Protein AF-A0A5M9ZIQ5-F1 (afdb_monomer_lite)

Secondary structure (DSSP, 8-state):
---HHHHHHHHHHHHHHHTTT-B---TTSSSEEEETGGGEEEEHHHHHHHHTTS-TTHHHHHHHHHTT--HHHHHHHHHHHHHHHHHHHHHHHHHH--TTS-EE---B-TTT--BS-TT---

Radius of gyration: 14.67 Å; chains: 1; bounding box: 32×34×36 Å

Organism: NCBI:txid1630166

Sequence (122 aa):
MISEDEVFDVCLTAQDMLAPLARYVDASWWGIHHISGDYGWVSSGEWDAVFRRLPFWAADAYILTGNDLTAGEVARVYNEGGFAALEREAVRSAAECDADGVYYTTVWCEECGAAESCSCFC

Foldseek 3Di:
DAALVNLVVLLVQLCVQCLVQADQDDPPDAQWKAAAAPSHIHHPVSSCVSCVVGPVLNSLSNQCVQLPDRSRNLVVQCVVPNSVSSNVVSVVSQVPDDDRGIHTHWDQPPVPRDTDDPPPPD

pLDDT: mean 83.41, std 16.91, range [42.0, 98.19]

Structure (mmCIF, N/CA/C/O backbone):
data_AF-A0A5M9ZIQ5-F1
#
_entry.id   AF-A0A5M9ZIQ5-F1
#
loop_
_atom_site.group_PDB
_atom_site.id
_atom_site.type_symbol
_atom_site.label_atom_id
_atom_site.label_alt_id
_atom_site.label_comp_id
_atom_site.label_asym_id
_atom_site.label_entity_id
_atom_site.label_seq_id
_atom_site.pdbx_PDB_ins_code
_atom_site.Cartn_x
_atom_site.Cartn_y
_atom_site.Cartn_z
_atom_site.occupancy
_atom_site.B_iso_or_equiv
_atom_site.auth_seq_id
_atom_site.auth_comp_id
_atom_site.auth_asym_id
_atom_site.auth_atom_id
_atom_site.pdbx_PDB_model_num
ATOM 1 N N . MET A 1 1 ? -16.224 2.231 9.981 1.00 86.50 1 MET A N 1
ATOM 2 C CA . MET A 1 1 ? -15.006 2.023 10.779 1.00 86.50 1 MET A CA 1
ATOM 3 C C . MET A 1 1 ? -14.408 0.742 10.245 1.00 86.50 1 MET A C 1
ATOM 5 O O . MET A 1 1 ? -15.154 -0.228 10.201 1.00 86.50 1 MET A O 1
ATOM 9 N N . ILE A 1 2 ? -13.182 0.783 9.733 1.00 94.94 2 ILE A N 1
ATOM 10 C CA . ILE A 1 2 ? -12.511 -0.409 9.190 1.00 94.94 2 ILE A CA 1
ATOM 11 C C . ILE A 1 2 ? -11.877 -1.189 10.343 1.00 94.94 2 ILE A C 1
ATOM 13 O O . ILE A 1 2 ? -11.478 -0.575 11.340 1.00 94.94 2 ILE A O 1
ATOM 17 N N . SER A 1 3 ? -11.831 -2.515 10.254 1.00 97.69 3 SER A N 1
ATOM 18 C CA . SER A 1 3 ? -11.182 -3.358 11.265 1.00 97.69 3 SER A CA 1
ATOM 19 C C . SER A 1 3 ? -9.721 -3.643 10.915 1.00 97.69 3 SER A C 1
ATOM 21 O O . SER A 1 3 ? -9.289 -3.450 9.782 1.00 97.69 3 SER A O 1
ATOM 23 N N . GLU A 1 4 ? -8.968 -4.128 11.902 1.00 97.50 4 GLU A N 1
ATOM 24 C CA . GLU A 1 4 ? -7.633 -4.695 11.689 1.00 97.50 4 GLU A CA 1
ATOM 25 C C . GLU A 1 4 ? -7.667 -5.837 10.662 1.00 97.50 4 GLU A C 1
ATOM 27 O O . GLU A 1 4 ? -6.893 -5.812 9.710 1.00 97.50 4 GLU A O 1
ATOM 32 N N . ASP A 1 5 ? -8.617 -6.770 10.798 1.00 98.06 5 ASP A N 1
ATOM 33 C CA . ASP A 1 5 ? -8.794 -7.880 9.852 1.00 98.06 5 ASP A CA 1
ATOM 34 C C . ASP A 1 5 ? -9.061 -7.381 8.421 1.00 98.06 5 ASP A C 1
ATOM 36 O O . ASP A 1 5 ? -8.490 -7.900 7.469 1.00 98.06 5 ASP A O 1
ATOM 40 N N . GLU A 1 6 ? -9.877 -6.330 8.255 1.00 97.88 6 GLU A N 1
ATOM 41 C CA . GLU A 1 6 ? -10.170 -5.748 6.938 1.00 97.88 6 GLU A CA 1
ATOM 42 C C . GLU A 1 6 ? -8.915 -5.140 6.299 1.00 97.88 6 GLU A C 1
ATOM 44 O O . GLU A 1 6 ? -8.679 -5.319 5.104 1.00 97.88 6 GLU A O 1
ATOM 49 N N . VAL A 1 7 ? -8.086 -4.448 7.088 1.00 97.88 7 VAL A N 1
ATOM 50 C CA . VAL A 1 7 ? -6.800 -3.919 6.613 1.00 97.88 7 VAL A CA 1
ATOM 51 C C . VAL A 1 7 ? -5.866 -5.060 6.221 1.00 97.88 7 VAL A C 1
ATOM 53 O O . VAL A 1 7 ? -5.281 -5.017 5.138 1.00 97.88 7 VAL A O 1
ATOM 56 N N . PHE A 1 8 ? -5.744 -6.079 7.071 1.00 97.50 8 PHE A N 1
ATOM 57 C CA . PHE A 1 8 ? -4.877 -7.228 6.830 1.00 97.50 8 PHE A CA 1
ATOM 58 C C . PHE A 1 8 ? -5.268 -7.982 5.551 1.00 97.50 8 PHE A C 1
ATOM 60 O O . PHE A 1 8 ? -4.424 -8.181 4.677 1.00 97.50 8 PHE A O 1
ATOM 67 N N . ASP A 1 9 ? -6.550 -8.317 5.390 1.00 98.06 9 ASP A N 1
ATOM 68 C CA . ASP A 1 9 ? -7.066 -9.034 4.220 1.00 98.06 9 ASP A CA 1
ATOM 69 C C . ASP A 1 9 ? -6.863 -8.238 2.920 1.00 98.06 9 ASP A C 1
ATOM 71 O O . ASP A 1 9 ? -6.498 -8.800 1.881 1.00 98.06 9 ASP A O 1
ATOM 75 N N . VAL A 1 10 ? -7.064 -6.916 2.963 1.00 97.69 10 VAL A N 1
ATOM 76 C CA . VAL A 1 10 ? -6.839 -6.038 1.804 1.00 97.69 10 VAL A CA 1
ATOM 77 C C . VAL A 1 10 ? -5.357 -5.958 1.446 1.00 97.69 10 VAL A C 1
ATOM 79 O O . VAL A 1 10 ? -5.025 -6.035 0.261 1.00 97.69 10 VAL A O 1
ATOM 82 N N . CYS A 1 11 ? -4.465 -5.848 2.432 1.00 96.06 11 CYS A N 1
ATOM 83 C CA . CYS A 1 11 ? -3.024 -5.786 2.182 1.00 96.06 11 CYS A CA 1
ATOM 84 C C . CYS A 1 11 ? -2.482 -7.121 1.653 1.00 96.06 11 CYS A C 1
ATOM 86 O O . CYS A 1 11 ? -1.686 -7.119 0.715 1.00 96.06 11 CYS A O 1
ATOM 88 N N . LEU A 1 12 ? -2.973 -8.258 2.164 1.00 95.69 12 LEU A N 1
ATOM 89 C CA . LEU A 1 12 ? -2.668 -9.575 1.597 1.00 95.69 12 LEU A CA 1
ATOM 90 C C . LEU A 1 12 ? -3.173 -9.709 0.158 1.00 95.69 12 LEU A C 1
ATOM 92 O O . LEU A 1 12 ? -2.435 -10.155 -0.715 1.00 95.69 12 LEU A O 1
ATOM 96 N N . THR A 1 13 ? -4.403 -9.267 -0.115 1.00 97.06 13 THR A N 1
ATOM 97 C CA . THR A 1 13 ? -4.957 -9.294 -1.477 1.00 97.06 13 THR A CA 1
ATOM 98 C C . THR A 1 13 ? -4.121 -8.432 -2.428 1.00 97.06 13 THR A C 1
ATOM 100 O O . THR A 1 13 ? -3.835 -8.849 -3.550 1.00 97.06 13 THR A O 1
ATOM 103 N N . ALA A 1 14 ? -3.694 -7.242 -1.991 1.00 95.94 14 ALA A N 1
ATOM 104 C CA . ALA A 1 14 ? -2.802 -6.384 -2.766 1.00 95.94 14 ALA A CA 1
ATOM 105 C C . ALA A 1 14 ? -1.456 -7.073 -3.037 1.00 95.94 14 ALA A C 1
ATOM 107 O O . ALA A 1 14 ? -1.017 -7.101 -4.187 1.00 95.94 14 ALA A O 1
ATOM 108 N N . GLN A 1 15 ? -0.849 -7.692 -2.018 1.00 94.12 15 GLN A N 1
ATOM 109 C CA . GLN A 1 15 ? 0.391 -8.457 -2.163 1.00 94.12 15 GLN A CA 1
ATOM 110 C C . GLN A 1 15 ? 0.247 -9.585 -3.194 1.00 94.12 15 GLN A C 1
ATOM 112 O O . GLN A 1 15 ? 1.073 -9.686 -4.099 1.00 94.12 15 GLN A O 1
ATOM 117 N N . ASP A 1 16 ? -0.812 -10.392 -3.109 1.00 94.88 16 ASP A N 1
ATOM 118 C CA . ASP A 1 16 ? -1.070 -11.507 -4.031 1.00 94.88 16 ASP A CA 1
ATOM 119 C C . ASP A 1 16 ? -1.275 -11.037 -5.480 1.00 94.88 16 ASP A C 1
ATOM 121 O O . ASP A 1 16 ? -0.936 -11.744 -6.433 1.00 94.88 16 ASP A O 1
ATOM 125 N N . MET A 1 17 ? -1.815 -9.830 -5.664 1.00 95.31 17 MET A N 1
ATOM 126 C CA . MET A 1 17 ? -1.989 -9.216 -6.981 1.00 95.31 17 MET A CA 1
ATOM 127 C C . MET A 1 17 ? -0.695 -8.597 -7.529 1.00 95.31 17 MET A C 1
ATOM 129 O O . MET A 1 17 ? -0.486 -8.621 -8.744 1.00 95.31 17 MET A O 1
ATOM 133 N N . LEU A 1 18 ? 0.154 -8.037 -6.662 1.00 93.12 18 LEU A N 1
ATOM 134 C CA . LEU A 1 18 ? 1.406 -7.369 -7.034 1.00 93.12 18 LEU A CA 1
ATOM 135 C C . LEU A 1 18 ? 2.552 -8.360 -7.257 1.00 93.12 18 LEU A C 1
ATOM 137 O O . LEU A 1 18 ? 3.301 -8.210 -8.221 1.00 93.12 18 LEU A O 1
ATOM 141 N N . ALA A 1 19 ? 2.670 -9.397 -6.424 1.00 90.94 19 ALA A N 1
ATOM 142 C CA . ALA A 1 19 ? 3.790 -10.339 -6.450 1.00 90.94 19 ALA A CA 1
ATOM 143 C C . ALA A 1 19 ? 4.040 -10.997 -7.828 1.00 90.94 19 ALA A C 1
ATOM 145 O O . ALA A 1 19 ? 5.199 -11.087 -8.229 1.00 90.94 19 ALA A O 1
ATOM 146 N N . PRO A 1 20 ? 3.023 -11.401 -8.619 1.00 91.12 20 PRO A N 1
ATOM 147 C CA . PRO A 1 20 ? 3.244 -11.952 -9.961 1.00 91.12 20 PRO A CA 1
ATOM 148 C C . PRO A 1 20 ? 3.716 -10.921 -10.997 1.00 91.12 20 PRO A C 1
ATOM 150 O O . PRO A 1 20 ? 4.226 -11.299 -12.053 1.00 91.12 20 PRO A O 1
ATOM 153 N N . LEU A 1 21 ? 3.484 -9.631 -10.740 1.00 89.50 21 LEU A N 1
ATOM 154 C CA . LEU A 1 21 ? 3.901 -8.518 -11.601 1.00 89.50 21 LEU A CA 1
ATOM 155 C C . LEU A 1 21 ? 5.304 -8.028 -11.250 1.00 89.50 21 LEU A C 1
ATOM 157 O O . LEU A 1 21 ? 5.943 -7.365 -12.068 1.00 89.50 21 LEU A O 1
ATOM 161 N N . ALA A 1 22 ? 5.750 -8.349 -10.039 1.00 88.31 22 ALA A N 1
ATOM 162 C CA . ALA A 1 22 ? 6.987 -7.882 -9.471 1.00 88.31 22 ALA A CA 1
ATOM 163 C C . ALA A 1 22 ? 8.192 -8.462 -10.202 1.00 88.31 22 ALA A C 1
ATOM 165 O O . ALA A 1 22 ? 8.228 -9.627 -10.616 1.00 88.31 22 ALA A O 1
ATOM 166 N N . ARG A 1 23 ? 9.190 -7.610 -10.403 1.00 83.62 23 ARG A N 1
ATOM 167 C CA . ARG A 1 23 ? 10.406 -7.959 -11.124 1.00 83.62 23 ARG A CA 1
ATOM 168 C C . ARG A 1 23 ? 11.606 -7.460 -10.331 1.00 83.62 23 ARG A C 1
ATOM 170 O O . ARG A 1 23 ? 11.604 -6.335 -9.836 1.00 83.62 23 ARG A O 1
ATOM 177 N N . TYR A 1 24 ? 12.668 -8.261 -10.287 1.00 66.94 24 TYR A N 1
ATOM 178 C CA . TYR A 1 24 ? 14.000 -7.798 -9.892 1.00 66.94 24 TYR A CA 1
ATOM 179 C C . TYR A 1 24 ? 14.582 -6.956 -11.028 1.00 66.94 24 TYR A C 1
ATOM 181 O O . TYR A 1 24 ? 15.420 -7.416 -11.806 1.00 66.94 24 TYR A O 1
ATOM 189 N N . VAL A 1 25 ? 14.047 -5.752 -11.201 1.00 58.56 25 VAL A N 1
ATOM 190 C CA . VAL A 1 25 ? 14.592 -4.764 -12.130 1.00 58.56 25 VAL A CA 1
ATOM 191 C C . VAL A 1 25 ? 15.530 -3.837 -11.376 1.00 58.56 25 VAL A C 1
ATOM 193 O O . VAL A 1 25 ? 15.421 -3.660 -10.166 1.00 58.56 25 VAL A O 1
ATOM 196 N N . ASP A 1 26 ? 16.472 -3.270 -12.116 1.00 55.72 26 ASP A N 1
ATOM 197 C CA . ASP A 1 26 ? 17.375 -2.240 -11.628 1.00 55.72 26 ASP A CA 1
ATOM 198 C C . ASP A 1 26 ? 16.568 -1.027 -11.125 1.00 55.72 26 ASP A C 1
ATOM 200 O O . ASP A 1 26 ? 15.713 -0.502 -11.842 1.00 55.72 26 ASP A O 1
ATOM 204 N N . ALA A 1 27 ? 16.861 -0.573 -9.901 1.00 53.78 27 ALA A N 1
ATOM 205 C CA . ALA A 1 27 ? 16.281 0.619 -9.275 1.00 53.78 27 ALA A CA 1
ATOM 206 C C . ALA A 1 27 ? 16.533 1.910 -10.084 1.00 53.78 27 ALA A C 1
ATOM 208 O O . ALA A 1 27 ? 15.966 2.958 -9.783 1.00 53.78 27 ALA A O 1
ATOM 209 N N . SER A 1 28 ? 17.361 1.837 -11.134 1.00 51.88 28 SER A N 1
ATOM 210 C CA . SER A 1 28 ? 17.505 2.871 -12.158 1.00 51.88 28 SER A CA 1
ATOM 211 C C . SER A 1 28 ? 16.265 3.064 -13.044 1.00 51.88 28 SER A C 1
ATOM 213 O O . SER A 1 28 ? 16.284 3.938 -13.910 1.00 51.88 28 SER A O 1
ATOM 215 N N . TRP A 1 29 ? 15.196 2.276 -12.869 1.00 55.84 29 TRP A N 1
ATOM 216 C CA . TRP A 1 29 ? 13.908 2.477 -13.536 1.00 55.84 29 TRP A CA 1
ATOM 217 C C . TRP A 1 29 ? 13.055 3.531 -12.805 1.00 55.84 29 TRP A C 1
ATOM 219 O O . TRP A 1 29 ? 12.911 3.539 -11.588 1.00 55.84 29 TRP A O 1
ATOM 229 N N . TRP A 1 30 ? 12.517 4.469 -13.580 1.00 64.62 30 TRP A N 1
ATOM 230 C CA . TRP A 1 30 ? 11.912 5.723 -13.126 1.00 64.62 30 TRP A CA 1
ATOM 231 C C . TRP A 1 30 ? 10.395 5.510 -12.986 1.00 64.62 30 TRP A C 1
ATOM 233 O O . TRP A 1 30 ? 9.793 4.930 -13.892 1.00 64.62 30 TRP A O 1
ATOM 243 N N . GLY A 1 31 ? 9.758 5.974 -11.902 1.00 69.44 31 GLY A N 1
ATOM 244 C CA . GLY A 1 31 ? 8.306 5.806 -11.713 1.00 69.44 31 GLY A CA 1
ATOM 245 C C . GLY A 1 31 ? 7.897 4.358 -11.413 1.00 69.44 31 GLY A C 1
ATOM 246 O O . GLY A 1 31 ? 6.991 3.804 -12.045 1.00 69.44 31 GLY A O 1
ATOM 247 N N . ILE A 1 32 ? 8.617 3.727 -10.484 1.00 77.88 32 ILE A N 1
ATOM 248 C CA . ILE A 1 32 ? 8.350 2.367 -10.005 1.00 77.88 32 ILE A CA 1
ATOM 249 C C . ILE A 1 32 ? 8.089 2.379 -8.498 1.00 77.88 32 ILE A C 1
ATOM 251 O O . ILE A 1 32 ? 8.552 3.267 -7.781 1.00 77.88 32 ILE A O 1
ATOM 255 N N . HIS A 1 33 ? 7.360 1.375 -8.026 1.00 82.88 33 HIS A N 1
ATOM 256 C CA . HIS A 1 33 ? 7.105 1.124 -6.614 1.00 82.88 33 HIS A CA 1
ATOM 257 C C . HIS A 1 33 ? 7.906 -0.101 -6.185 1.00 82.88 33 HIS A C 1
ATOM 259 O O . HIS A 1 33 ? 7.810 -1.151 -6.829 1.00 82.88 33 HIS A O 1
ATOM 265 N N . HIS A 1 34 ? 8.690 0.037 -5.117 1.00 86.31 34 HIS A N 1
ATOM 266 C CA . HIS A 1 34 ? 9.237 -1.112 -4.414 1.00 86.31 34 HIS A CA 1
ATOM 267 C C . HIS A 1 34 ? 8.103 -1.751 -3.623 1.00 86.31 34 HIS A C 1
ATOM 269 O O . HIS A 1 34 ? 7.360 -1.052 -2.930 1.00 86.31 34 HIS A O 1
ATOM 275 N N . ILE A 1 35 ? 7.940 -3.061 -3.752 1.00 85.56 35 ILE A N 1
ATOM 276 C CA . ILE A 1 35 ? 6.999 -3.813 -2.931 1.00 85.56 35 ILE A CA 1
ATOM 277 C C . ILE A 1 35 ? 7.812 -4.552 -1.863 1.00 85.56 35 ILE A C 1
ATOM 279 O O . ILE A 1 35 ? 8.741 -5.279 -2.200 1.00 85.56 35 ILE A O 1
ATOM 283 N N . SER A 1 36 ? 7.487 -4.274 -0.593 1.00 74.06 36 SER A N 1
ATOM 284 C CA . SER A 1 36 ? 8.224 -4.639 0.633 1.00 74.06 36 SER A CA 1
ATOM 285 C C . SER A 1 36 ? 8.956 -5.979 0.561 1.00 74.06 36 SER A C 1
ATOM 287 O O . SER A 1 36 ? 8.385 -6.969 0.107 1.00 74.06 36 SER A O 1
ATOM 289 N N . GLY A 1 37 ? 10.184 -6.029 1.084 1.00 69.06 37 GLY A N 1
ATOM 290 C CA . GLY A 1 37 ? 11.019 -7.227 1.159 1.00 69.06 37 GLY A CA 1
ATOM 291 C C . GLY A 1 37 ? 11.662 -7.614 -0.174 1.00 69.06 37 GLY A C 1
ATOM 292 O O . GLY A 1 37 ? 11.956 -6.777 -1.018 1.00 69.06 37 GLY A O 1
ATOM 293 N N . ASP A 1 38 ? 11.872 -8.913 -0.390 1.00 67.00 38 ASP A N 1
ATOM 294 C CA . ASP A 1 38 ? 12.566 -9.420 -1.582 1.00 67.00 38 ASP A CA 1
ATOM 295 C C . ASP A 1 38 ? 11.693 -9.434 -2.850 1.00 67.00 38 ASP A C 1
ATOM 297 O O . ASP A 1 38 ? 12.109 -9.988 -3.864 1.00 67.00 38 ASP A O 1
ATOM 301 N N . TYR A 1 39 ? 10.467 -8.906 -2.834 1.00 72.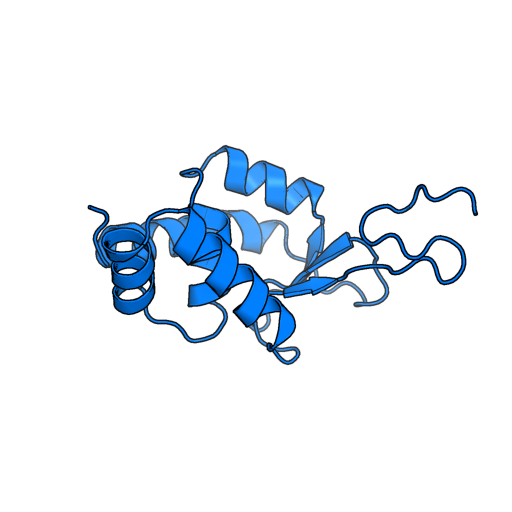69 39 TYR A N 1
ATOM 302 C CA . TYR A 1 39 ? 9.539 -9.094 -3.955 1.00 72.69 39 TYR A CA 1
ATOM 303 C C . TYR A 1 39 ? 9.871 -8.205 -5.165 1.00 72.69 39 TYR A C 1
ATOM 305 O O . TYR A 1 39 ? 9.498 -8.547 -6.289 1.00 72.69 39 TYR A O 1
ATOM 313 N N . GLY A 1 40 ? 10.636 -7.127 -4.976 1.00 84.75 40 GLY A N 1
ATOM 314 C CA . GLY A 1 40 ? 11.177 -6.305 -6.056 1.00 84.75 40 GLY A CA 1
ATOM 315 C C . GLY A 1 40 ? 10.260 -5.150 -6.452 1.00 84.75 40 GLY A C 1
ATOM 316 O O . GLY A 1 40 ? 9.702 -4.461 -5.604 1.00 84.75 40 GLY A O 1
ATOM 317 N N . TRP A 1 41 ? 10.138 -4.894 -7.755 1.00 86.88 41 TRP A N 1
ATOM 318 C CA . TRP A 1 41 ? 9.575 -3.644 -8.269 1.00 86.88 41 TRP A CA 1
ATOM 319 C C . TRP A 1 41 ? 8.387 -3.858 -9.205 1.00 86.88 41 TRP A C 1
ATOM 321 O O . TRP A 1 41 ? 8.385 -4.787 -10.019 1.00 86.88 41 TRP A O 1
ATOM 331 N N . VAL A 1 42 ? 7.423 -2.938 -9.152 1.00 87.56 42 VAL A N 1
ATOM 332 C CA . VAL A 1 42 ? 6.310 -2.814 -10.111 1.00 87.56 42 VAL A CA 1
ATOM 333 C C . VAL A 1 42 ? 6.269 -1.404 -10.703 1.00 87.56 42 VAL A C 1
ATOM 335 O O . VAL A 1 42 ? 6.681 -0.440 -10.062 1.00 87.56 42 VAL A O 1
ATOM 338 N N . SER A 1 43 ? 5.761 -1.245 -11.923 1.00 85.62 43 SER A N 1
ATOM 339 C CA . SER A 1 43 ? 5.535 0.093 -12.498 1.00 85.62 43 SER A CA 1
ATOM 340 C C . SER A 1 43 ? 4.345 0.807 -11.846 1.00 85.62 43 SER A C 1
ATOM 342 O O . SER A 1 43 ? 3.410 0.149 -11.387 1.00 85.62 43 SER A O 1
ATOM 344 N N . SER A 1 44 ? 4.302 2.146 -11.885 1.00 86.75 44 SER A N 1
ATOM 345 C CA . SER A 1 44 ? 3.118 2.898 -11.419 1.00 86.75 44 SER A CA 1
ATOM 346 C C . SER A 1 44 ? 1.828 2.500 -12.149 1.00 86.75 44 SER A C 1
ATOM 348 O O . SER A 1 44 ? 0.761 2.453 -11.550 1.00 86.75 44 SER A O 1
ATOM 350 N N . GLY A 1 45 ? 1.905 2.122 -13.430 1.00 87.12 45 GLY A N 1
ATOM 351 C CA . GLY A 1 45 ? 0.737 1.629 -14.166 1.00 87.12 45 GLY A CA 1
ATOM 352 C C . GLY A 1 45 ? 0.208 0.286 -13.645 1.00 87.12 45 GLY A C 1
ATOM 353 O O . GLY A 1 45 ? -1.006 0.092 -13.570 1.00 87.12 45 GLY A O 1
ATOM 354 N N . GLU A 1 46 ? 1.105 -0.636 -13.279 1.00 90.88 46 GLU A N 1
ATOM 355 C CA . GLU A 1 46 ? 0.754 -1.921 -12.654 1.00 90.88 46 GLU A CA 1
ATOM 356 C C . GLU A 1 46 ? 0.193 -1.708 -11.242 1.00 90.88 46 GLU A C 1
ATOM 358 O O . GLU A 1 46 ? -0.860 -2.264 -10.921 1.00 90.88 46 GLU A O 1
ATOM 363 N N . TRP A 1 47 ? 0.830 -0.840 -10.450 1.00 92.44 47 TRP A N 1
ATOM 364 C CA . TRP A 1 47 ? 0.356 -0.406 -9.134 1.00 92.44 47 TRP A CA 1
ATOM 365 C C . TRP A 1 47 ? -1.076 0.144 -9.200 1.00 92.44 47 TRP A C 1
ATOM 367 O O . TRP A 1 47 ? -1.994 -0.401 -8.581 1.00 92.44 47 TRP A O 1
ATOM 377 N N . ASP A 1 48 ? -1.312 1.151 -10.046 1.00 92.38 48 ASP A N 1
ATOM 378 C CA . ASP A 1 48 ? -2.628 1.770 -10.211 1.00 92.38 48 ASP A CA 1
ATOM 379 C C . ASP A 1 48 ? -3.684 0.782 -10.714 1.00 92.38 48 ASP A C 1
ATOM 381 O O . ASP A 1 48 ? -4.871 0.919 -10.410 1.00 92.38 48 ASP A O 1
ATOM 385 N N . ALA A 1 49 ? -3.300 -0.185 -11.549 1.00 93.75 49 ALA A N 1
ATOM 386 C CA . ALA A 1 49 ? -4.222 -1.194 -12.065 1.00 93.75 49 ALA A CA 1
ATOM 387 C C . ALA A 1 49 ? -4.658 -2.196 -10.983 1.00 93.75 49 ALA A C 1
ATOM 389 O O . ALA A 1 49 ? -5.789 -2.694 -11.039 1.00 93.75 49 ALA A O 1
ATOM 390 N N . VAL A 1 50 ? -3.787 -2.489 -10.012 1.00 96.06 50 VAL A N 1
ATOM 391 C CA . VAL A 1 50 ? -4.124 -3.291 -8.829 1.00 96.06 50 VAL A CA 1
ATOM 392 C C . VAL A 1 50 ? -5.036 -2.493 -7.903 1.00 96.06 50 VAL A C 1
ATOM 394 O O . VAL A 1 50 ? -6.165 -2.917 -7.653 1.00 96.06 50 VAL A O 1
ATOM 397 N N . PHE A 1 51 ? -4.609 -1.308 -7.465 1.00 96.25 51 PHE A N 1
ATOM 398 C CA . PHE A 1 51 ? -5.334 -0.558 -6.437 1.00 96.25 51 PHE A CA 1
ATOM 399 C C . PHE A 1 51 ? -6.667 0.025 -6.912 1.00 96.25 51 PHE A C 1
ATOM 401 O O . PHE A 1 51 ? -7.584 0.164 -6.109 1.00 96.25 51 PHE A O 1
ATOM 408 N N . ARG A 1 52 ? -6.871 0.227 -8.223 1.00 96.69 52 ARG A N 1
ATOM 409 C CA . ARG A 1 52 ? -8.201 0.548 -8.783 1.00 96.69 52 ARG A CA 1
ATOM 410 C C . ARG A 1 52 ? -9.257 -0.545 -8.581 1.00 96.69 52 ARG A C 1
ATOM 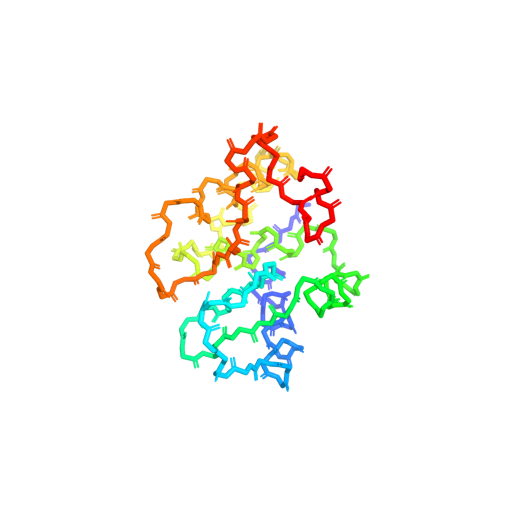412 O O . ARG A 1 52 ? -10.443 -0.275 -8.762 1.00 96.69 52 ARG A O 1
ATOM 419 N N . ARG A 1 53 ? -8.848 -1.778 -8.268 1.00 97.06 53 ARG A N 1
ATOM 420 C CA . ARG A 1 53 ? -9.750 -2.910 -7.988 1.00 97.06 53 ARG A CA 1
ATOM 421 C C . ARG A 1 53 ? -10.005 -3.111 -6.495 1.00 97.06 53 ARG A C 1
ATOM 423 O O . ARG A 1 53 ? -10.852 -3.927 -6.143 1.00 97.06 53 ARG A O 1
ATOM 430 N N . LEU A 1 54 ? -9.273 -2.396 -5.648 1.00 97.44 54 LEU A N 1
ATOM 431 C CA . LEU A 1 54 ? -9.342 -2.477 -4.196 1.00 97.44 54 LEU A CA 1
ATOM 432 C C . LEU A 1 54 ? -10.030 -1.221 -3.634 1.00 97.44 54 LEU A C 1
ATOM 434 O O . LEU A 1 54 ? -10.285 -0.268 -4.378 1.00 97.44 54 LEU A O 1
ATOM 438 N N . PRO A 1 55 ? -10.389 -1.201 -2.338 1.00 97.38 55 PRO A N 1
ATOM 439 C CA . PRO A 1 55 ? -10.876 0.014 -1.698 1.00 97.38 55 PRO A CA 1
ATOM 440 C C . PRO A 1 55 ? -9.907 1.182 -1.903 1.00 97.38 55 PRO A C 1
ATOM 442 O O . PRO A 1 55 ? -8.695 0.999 -1.909 1.00 97.38 55 PRO A O 1
ATOM 445 N N . PHE A 1 56 ? -10.435 2.399 -2.026 1.00 95.81 56 PHE A N 1
ATOM 446 C CA . PHE A 1 56 ? -9.634 3.586 -2.353 1.00 95.81 56 PHE A CA 1
ATOM 447 C C . PHE A 1 56 ? -8.504 3.888 -1.348 1.00 95.81 56 PHE A C 1
ATOM 449 O O . PHE A 1 56 ? -7.557 4.576 -1.699 1.00 95.81 56 PHE A O 1
ATOM 456 N N . TRP A 1 57 ? -8.596 3.374 -0.117 1.00 96.62 57 TRP A N 1
ATOM 457 C CA . TRP A 1 57 ? -7.593 3.520 0.943 1.00 96.62 57 TRP A CA 1
ATOM 458 C C . TRP A 1 57 ? -6.510 2.429 0.936 1.00 96.62 57 TRP A C 1
ATOM 460 O O . TRP A 1 57 ? -5.563 2.496 1.717 1.00 96.62 57 TRP A O 1
ATOM 470 N N . ALA A 1 58 ? -6.649 1.407 0.086 1.00 97.50 58 ALA A N 1
ATOM 471 C CA . ALA A 1 58 ? -5.818 0.208 0.122 1.00 97.50 58 ALA A CA 1
ATOM 472 C C . ALA A 1 58 ? -4.342 0.483 -0.194 1.00 97.50 58 ALA A C 1
ATOM 474 O O . ALA A 1 58 ? -3.482 -0.160 0.396 1.00 97.50 58 ALA A O 1
ATOM 475 N N . ALA A 1 59 ? -4.045 1.432 -1.089 1.00 96.38 59 ALA A N 1
ATOM 476 C CA . ALA A 1 59 ? -2.666 1.774 -1.448 1.00 96.38 59 ALA A CA 1
ATOM 477 C C . ALA A 1 59 ? -1.897 2.343 -0.249 1.00 96.38 59 ALA A C 1
ATOM 479 O O . ALA A 1 59 ? -0.807 1.872 0.067 1.00 96.38 59 ALA A O 1
ATOM 480 N N . ASP A 1 60 ? -2.500 3.296 0.462 1.00 97.06 60 ASP A N 1
ATOM 481 C CA . ASP A 1 60 ? -1.891 3.923 1.636 1.00 97.06 60 ASP A CA 1
ATOM 482 C C . ASP A 1 60 ? -1.751 2.936 2.796 1.00 97.06 60 ASP A C 1
ATOM 484 O O . ASP A 1 60 ? -0.716 2.890 3.456 1.00 97.06 60 ASP A O 1
ATOM 488 N N . ALA A 1 61 ? -2.771 2.100 3.019 1.00 97.00 61 ALA A N 1
ATOM 489 C CA . ALA A 1 61 ? -2.696 1.036 4.014 1.00 97.00 61 ALA A CA 1
ATOM 490 C C . ALA A 1 61 ? -1.561 0.054 3.698 1.00 97.00 61 ALA A C 1
ATOM 492 O O . ALA A 1 61 ? -0.771 -0.261 4.583 1.00 97.00 61 ALA A O 1
ATOM 493 N N . TYR A 1 62 ? -1.438 -0.369 2.438 1.00 96.00 62 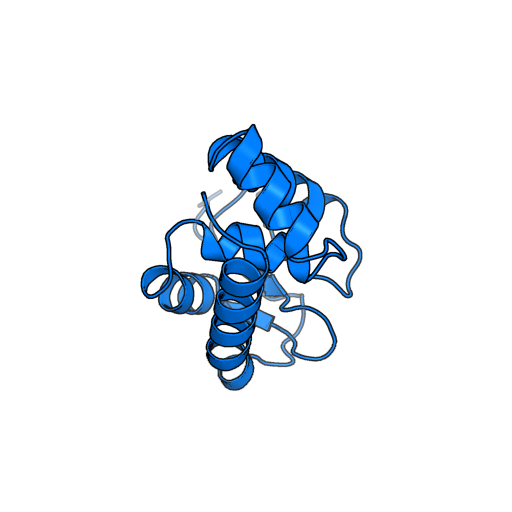TYR A N 1
ATOM 494 C CA . TYR A 1 62 ? -0.391 -1.288 2.007 1.00 96.00 62 TYR A CA 1
ATOM 495 C C . TYR A 1 62 ? 1.010 -0.696 2.219 1.00 96.00 62 TYR A C 1
ATOM 497 O O . TYR A 1 62 ? 1.863 -1.378 2.787 1.00 96.00 62 TYR A O 1
ATOM 505 N N . ILE A 1 63 ? 1.225 0.580 1.862 1.00 94.50 63 ILE A N 1
ATOM 506 C CA . ILE A 1 63 ? 2.485 1.297 2.130 1.00 94.50 63 ILE A CA 1
ATOM 507 C C . ILE A 1 63 ? 2.833 1.238 3.618 1.00 94.50 63 ILE A C 1
ATOM 509 O O . ILE A 1 63 ? 3.929 0.824 3.979 1.00 94.50 63 ILE A O 1
ATOM 513 N N . LEU A 1 64 ? 1.888 1.605 4.483 1.00 95.12 64 LEU A N 1
ATOM 514 C CA . LEU A 1 64 ? 2.116 1.629 5.926 1.00 95.12 64 LEU A CA 1
ATOM 515 C C . LEU A 1 64 ? 2.401 0.243 6.498 1.00 95.12 64 LEU A C 1
ATOM 517 O O . LEU A 1 64 ? 3.328 0.094 7.289 1.00 95.12 64 LEU A O 1
ATOM 521 N N . THR A 1 65 ? 1.647 -0.776 6.078 1.00 94.56 65 THR A N 1
ATOM 522 C CA . THR A 1 65 ? 1.881 -2.149 6.546 1.00 94.56 65 THR A CA 1
ATOM 523 C C . THR A 1 65 ? 3.214 -2.719 6.083 1.00 94.56 65 THR A C 1
ATOM 525 O O . THR A 1 65 ? 3.855 -3.455 6.828 1.00 94.56 65 THR A O 1
ATOM 528 N N . GLY A 1 66 ? 3.653 -2.365 4.875 1.00 92.00 66 GLY A N 1
ATOM 529 C CA . GLY A 1 66 ? 4.959 -2.763 4.361 1.00 92.00 66 GLY A CA 1
ATOM 530 C C . GLY A 1 66 ? 6.126 -1.954 4.934 1.00 92.00 66 GLY A C 1
ATOM 531 O O . GLY A 1 66 ? 7.270 -2.323 4.680 1.00 92.00 66 GLY A O 1
ATOM 532 N N . ASN A 1 67 ? 5.829 -0.905 5.712 1.00 92.12 67 ASN A N 1
ATOM 533 C CA . ASN A 1 67 ? 6.771 -0.035 6.421 1.00 92.12 67 ASN A CA 1
ATOM 534 C C . ASN A 1 67 ? 6.557 -0.113 7.945 1.00 92.12 67 ASN A C 1
ATOM 536 O O . ASN A 1 67 ? 6.556 0.901 8.644 1.00 92.12 67 ASN A O 1
ATOM 540 N N . ASP A 1 68 ? 6.344 -1.331 8.445 1.00 90.75 68 ASP A N 1
ATOM 541 C CA . ASP A 1 68 ? 6.314 -1.702 9.866 1.00 90.75 68 ASP A CA 1
ATOM 542 C C . ASP A 1 68 ? 5.126 -1.221 10.716 1.00 90.75 68 ASP A C 1
ATOM 544 O O . ASP A 1 68 ? 5.103 -1.488 11.921 1.00 90.75 68 ASP A O 1
ATOM 548 N N . LEU A 1 69 ? 4.095 -0.587 10.144 1.00 94.06 69 LEU A N 1
ATOM 549 C CA . LEU A 1 69 ? 2.855 -0.367 10.897 1.00 94.06 69 LEU A CA 1
ATOM 550 C C . LEU A 1 69 ? 2.010 -1.642 10.920 1.00 94.06 69 LEU A C 1
ATOM 552 O O . LEU A 1 69 ? 1.751 -2.281 9.901 1.00 94.06 69 LEU A O 1
ATOM 556 N N . THR A 1 70 ? 1.485 -1.987 12.090 1.00 96.75 70 THR A N 1
ATOM 557 C CA . THR A 1 70 ? 0.527 -3.092 12.202 1.00 96.75 70 THR A CA 1
ATOM 558 C C . THR A 1 70 ? -0.816 -2.733 11.558 1.00 96.75 70 THR A C 1
ATOM 560 O O . THR A 1 70 ? -1.228 -1.570 11.525 1.00 96.75 70 THR A O 1
ATOM 563 N N . ALA A 1 71 ? -1.570 -3.740 11.106 1.00 97.12 71 ALA A N 1
ATOM 564 C CA . ALA A 1 71 ? -2.909 -3.532 10.552 1.00 97.12 71 ALA A CA 1
ATOM 565 C C . ALA A 1 71 ? -3.860 -2.827 11.548 1.00 97.12 71 ALA A C 1
ATOM 567 O O . ALA A 1 71 ? -4.680 -1.997 11.146 1.00 97.12 71 ALA A O 1
ATOM 568 N N . GLY A 1 72 ? -3.707 -3.079 12.855 1.00 97.88 72 GLY A N 1
ATOM 569 C CA . GLY A 1 72 ? -4.456 -2.391 13.909 1.00 97.88 72 GLY A CA 1
ATOM 570 C C . GLY A 1 72 ? -4.103 -0.904 14.034 1.00 97.88 72 GLY A C 1
ATOM 571 O O . GLY A 1 72 ? -4.993 -0.066 14.203 1.00 97.88 72 GLY A O 1
ATOM 572 N N . GLU A 1 73 ? -2.824 -0.542 13.896 1.00 98.06 73 GLU A N 1
ATOM 573 C CA . GLU A 1 73 ? -2.386 0.860 13.879 1.00 98.06 73 GLU A CA 1
ATOM 574 C C . GLU A 1 73 ? -2.897 1.599 12.644 1.00 98.06 73 GLU A C 1
ATOM 576 O O . GLU A 1 73 ? -3.418 2.709 12.772 1.00 98.06 73 GLU A O 1
ATOM 581 N N . VAL A 1 74 ? -2.833 0.965 11.474 1.00 97.88 74 VAL A N 1
ATOM 582 C CA . VAL A 1 74 ? -3.376 1.504 10.220 1.00 97.88 74 VAL A CA 1
ATOM 583 C C . VAL A 1 74 ? -4.887 1.735 10.329 1.00 97.88 74 VAL A C 1
ATOM 585 O O . VAL A 1 74 ? -5.376 2.830 10.027 1.00 97.88 74 VAL A O 1
ATOM 588 N N . ALA A 1 75 ? -5.634 0.751 10.844 1.00 98.19 75 ALA A N 1
ATOM 589 C CA . ALA A 1 75 ? -7.067 0.891 11.090 1.00 98.19 75 ALA A CA 1
ATOM 590 C C . ALA A 1 75 ? -7.359 2.053 12.053 1.00 98.19 75 ALA A C 1
ATOM 592 O O . ALA A 1 75 ? -8.275 2.844 11.814 1.00 98.19 75 ALA A O 1
ATOM 593 N N . ARG A 1 76 ? -6.566 2.206 13.122 1.00 98.19 76 ARG A N 1
ATOM 594 C CA . ARG A 1 76 ? -6.700 3.317 14.075 1.00 98.19 76 ARG A CA 1
ATOM 595 C C . ARG A 1 76 ? -6.488 4.676 13.404 1.00 98.19 76 ARG A C 1
ATOM 597 O O . ARG A 1 76 ? -7.335 5.551 13.575 1.00 98.19 76 ARG A O 1
ATOM 604 N N . VAL A 1 77 ? -5.428 4.840 12.606 1.00 97.94 77 VAL A N 1
ATOM 605 C CA . VAL A 1 77 ? -5.147 6.089 11.867 1.00 97.94 77 VAL A CA 1
ATOM 606 C C . VAL A 1 77 ? -6.333 6.480 10.985 1.00 97.94 77 VAL A C 1
ATOM 608 O O . VAL A 1 77 ? -6.816 7.615 11.058 1.00 97.94 77 VAL A O 1
ATOM 611 N N . TYR A 1 78 ? -6.859 5.531 10.205 1.00 97.75 78 TYR A N 1
ATOM 612 C CA . TYR A 1 78 ? -8.016 5.780 9.346 1.00 97.75 78 TYR A CA 1
ATOM 613 C C . TYR A 1 78 ? -9.284 6.096 10.150 1.00 97.75 78 TYR A C 1
ATOM 615 O O . TYR A 1 78 ? -10.048 6.991 9.796 1.00 97.75 78 TYR A O 1
ATOM 623 N N . ASN A 1 79 ? -9.538 5.375 11.240 1.00 97.69 79 ASN A N 1
ATOM 624 C CA . ASN A 1 79 ? -10.765 5.539 12.017 1.00 97.69 79 ASN A CA 1
ATOM 625 C C . ASN A 1 79 ? -10.794 6.839 12.839 1.00 97.69 79 ASN A C 1
ATOM 627 O O . ASN A 1 79 ? -11.874 7.388 13.054 1.00 97.69 79 ASN A O 1
ATOM 631 N N . GLU A 1 80 ? -9.636 7.338 13.277 1.00 97.56 80 GLU A N 1
ATOM 632 C CA . GLU A 1 80 ? -9.513 8.596 14.028 1.00 97.56 80 GLU A CA 1
ATOM 633 C C . GLU A 1 80 ? -9.462 9.823 13.108 1.00 97.56 80 GLU A C 1
ATOM 635 O O . GLU A 1 80 ? -10.082 10.846 13.403 1.00 97.56 80 GLU A O 1
ATOM 640 N N . GLY A 1 81 ? -8.728 9.734 11.994 1.00 95.88 81 GLY A N 1
ATOM 641 C CA . GLY A 1 81 ? -8.422 10.884 11.137 1.00 95.88 81 GLY A CA 1
ATOM 642 C C . GLY A 1 81 ? -8.974 10.810 9.712 1.00 95.88 81 GLY A C 1
ATOM 643 O O . GLY A 1 81 ? -8.785 11.749 8.932 1.00 95.88 81 GLY A O 1
ATOM 644 N N . GLY A 1 82 ? -9.660 9.723 9.363 1.00 96.81 82 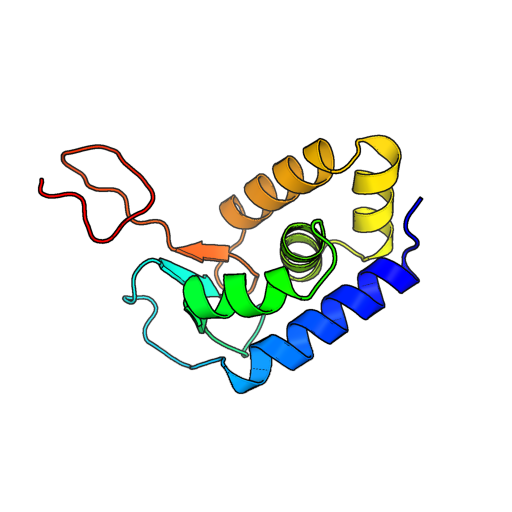GLY A N 1
ATOM 645 C CA . GLY A 1 82 ? -10.153 9.456 8.017 1.00 96.81 82 GLY A CA 1
ATOM 646 C C . GLY A 1 82 ? -9.036 9.174 7.013 1.00 96.81 82 GLY A C 1
ATOM 647 O O . GLY A 1 82 ? -7.851 9.107 7.340 1.00 96.81 82 GLY A O 1
ATOM 648 N N . PHE A 1 83 ? -9.431 9.080 5.745 1.00 96.19 83 PHE A N 1
ATOM 649 C CA . PHE A 1 83 ? -8.515 8.851 4.629 1.00 96.19 83 PHE A CA 1
ATOM 650 C C . PHE A 1 83 ? -7.382 9.882 4.548 1.00 96.19 83 PHE A C 1
ATOM 652 O O . PHE A 1 83 ? -6.237 9.511 4.352 1.00 96.19 83 PHE A O 1
ATOM 659 N N . ALA A 1 84 ? -7.665 11.163 4.799 1.00 96.81 84 ALA A N 1
ATOM 660 C CA . ALA A 1 84 ? -6.641 12.206 4.739 1.00 96.81 84 ALA A CA 1
ATOM 661 C C . ALA A 1 84 ? -5.529 12.030 5.792 1.00 96.81 84 ALA A C 1
ATOM 663 O O . ALA A 1 84 ? -4.415 12.506 5.594 1.00 96.81 84 ALA A O 1
ATOM 664 N N . ALA A 1 85 ? -5.818 11.413 6.944 1.00 97.06 85 ALA A N 1
ATOM 665 C CA . ALA A 1 85 ? -4.779 11.084 7.919 1.00 97.06 85 ALA A CA 1
ATOM 666 C C . ALA A 1 85 ? -3.950 9.880 7.475 1.00 97.06 85 ALA A C 1
ATOM 668 O O . ALA A 1 85 ? -2.735 9.906 7.641 1.00 97.06 85 ALA A O 1
ATOM 669 N N . LEU A 1 86 ? -4.606 8.883 6.879 1.00 96.81 86 LEU A N 1
ATOM 670 C CA . LEU A 1 86 ? -3.950 7.709 6.320 1.00 96.81 86 LEU A CA 1
ATOM 671 C C . LEU A 1 86 ? -2.983 8.091 5.187 1.00 96.81 86 LEU A C 1
ATOM 673 O O . LEU A 1 86 ? -1.813 7.738 5.255 1.00 96.81 86 LEU A O 1
ATOM 677 N N . GLU A 1 87 ? -3.444 8.885 4.219 1.00 95.56 87 GLU A N 1
ATOM 678 C CA . GLU A 1 87 ? -2.648 9.378 3.085 1.00 95.56 87 GLU A CA 1
ATOM 679 C C . GLU A 1 87 ? -1.408 10.154 3.558 1.00 95.56 87 GLU A C 1
ATOM 681 O O . GLU A 1 87 ? -0.287 9.876 3.138 1.00 95.56 87 GLU A O 1
ATOM 686 N N . ARG A 1 88 ? -1.571 11.096 4.502 1.00 95.94 88 ARG A N 1
ATOM 687 C CA . ARG A 1 88 ? -0.431 11.850 5.061 1.00 95.94 88 ARG A CA 1
ATOM 688 C C . ARG A 1 88 ? 0.595 10.946 5.733 1.00 95.94 88 ARG A C 1
ATOM 690 O O . ARG A 1 88 ? 1.792 11.202 5.624 1.00 95.94 88 ARG A O 1
ATOM 697 N N . GLU A 1 89 ? 0.126 9.939 6.458 1.00 95.69 89 GLU A N 1
ATOM 698 C CA . GLU A 1 89 ? 0.999 9.004 7.153 1.00 95.69 89 GLU A CA 1
ATOM 699 C C . GLU A 1 89 ? 1.735 8.101 6.160 1.00 95.69 89 GLU A C 1
ATOM 701 O O . GLU A 1 89 ? 2.938 7.907 6.306 1.00 95.69 89 GLU A O 1
ATOM 706 N N . ALA A 1 90 ? 1.053 7.621 5.115 1.00 93.25 90 ALA A N 1
ATOM 707 C CA . ALA A 1 90 ? 1.652 6.813 4.055 1.00 93.25 90 ALA A CA 1
ATOM 708 C C . ALA A 1 90 ? 2.726 7.587 3.284 1.00 93.25 90 ALA A C 1
ATOM 710 O O . ALA A 1 90 ? 3.828 7.077 3.094 1.00 93.25 90 ALA A O 1
ATOM 711 N N . VAL A 1 91 ? 2.457 8.847 2.921 1.00 90.94 91 VAL A N 1
ATOM 712 C CA . VAL A 1 91 ? 3.446 9.729 2.274 1.00 90.94 91 VAL A CA 1
ATOM 713 C C . VAL A 1 91 ? 4.670 9.935 3.166 1.00 90.94 91 VAL A C 1
ATOM 715 O O . VAL A 1 91 ? 5.800 9.860 2.684 1.00 90.94 91 VAL A O 1
ATOM 718 N N . ARG A 1 92 ? 4.461 10.177 4.467 1.00 90.62 92 ARG A N 1
ATOM 719 C CA . ARG A 1 92 ? 5.555 10.332 5.435 1.00 90.62 92 ARG A CA 1
ATOM 720 C C . ARG A 1 92 ? 6.381 9.053 5.554 1.00 90.62 92 ARG A C 1
ATOM 722 O O . ARG A 1 92 ? 7.599 9.107 5.444 1.00 90.62 92 ARG A O 1
ATOM 729 N N . SER A 1 93 ? 5.711 7.918 5.722 1.00 90.19 93 SER A N 1
ATOM 730 C CA . SER A 1 93 ? 6.337 6.606 5.856 1.00 90.19 93 SER A CA 1
ATOM 731 C C . SER A 1 93 ? 7.155 6.232 4.616 1.00 90.19 93 SER A C 1
ATOM 733 O O . SER A 1 93 ? 8.319 5.872 4.747 1.00 90.19 93 SER A O 1
ATOM 735 N N . ALA A 1 94 ? 6.605 6.410 3.411 1.00 87.06 94 ALA A N 1
ATOM 736 C CA . ALA A 1 94 ? 7.319 6.141 2.162 1.00 87.06 94 ALA A CA 1
ATOM 737 C C . ALA A 1 94 ? 8.556 7.036 1.962 1.00 87.06 94 ALA A C 1
ATOM 739 O O . ALA A 1 94 ? 9.512 6.614 1.321 1.00 87.06 94 ALA A O 1
ATOM 740 N N . ALA A 1 95 ? 8.547 8.265 2.491 1.00 84.06 95 ALA A N 1
ATOM 741 C CA . ALA A 1 95 ? 9.682 9.186 2.406 1.00 84.06 95 ALA A CA 1
ATOM 742 C C . ALA A 1 95 ? 10.786 8.896 3.441 1.00 84.06 95 ALA A C 1
ATOM 744 O O . ALA A 1 95 ? 11.947 9.222 3.201 1.00 84.06 95 ALA A O 1
ATOM 745 N N . GLU A 1 96 ? 10.423 8.333 4.596 1.00 81.12 96 GLU A N 1
ATOM 746 C CA . GLU A 1 96 ? 11.349 7.985 5.684 1.00 81.12 96 GLU A CA 1
ATOM 747 C C . GLU A 1 96 ? 11.955 6.576 5.528 1.00 81.12 96 GLU A C 1
ATOM 749 O O . GLU A 1 96 ? 12.961 6.278 6.170 1.00 81.12 96 GLU A O 1
ATOM 754 N N . CYS A 1 97 ? 11.360 5.721 4.689 1.00 68.62 97 CYS A N 1
ATOM 755 C CA . CYS A 1 97 ? 11.736 4.319 4.529 1.00 68.62 97 CYS A CA 1
ATOM 756 C C . CYS A 1 97 ? 13.097 4.134 3.827 1.00 68.62 97 CYS A C 1
ATOM 758 O O . CYS A 1 97 ? 13.370 4.750 2.792 1.00 68.62 97 CYS A O 1
ATOM 760 N N . ASP A 1 98 ? 13.945 3.264 4.389 1.00 63.19 98 ASP A N 1
ATOM 761 C CA . ASP A 1 98 ? 15.134 2.730 3.725 1.00 63.19 98 ASP A CA 1
ATOM 762 C C . ASP A 1 98 ? 14.785 1.440 2.958 1.00 63.19 98 ASP A C 1
ATOM 764 O O . ASP A 1 98 ? 13.690 0.908 3.079 1.00 63.19 98 ASP A O 1
ATOM 768 N N . ALA A 1 99 ? 15.671 1.010 2.061 1.00 65.75 99 ALA A N 1
ATOM 769 C CA . ALA A 1 99 ? 15.376 0.258 0.832 1.00 65.75 99 ALA A CA 1
ATOM 770 C C . ALA A 1 99 ? 14.566 -1.062 0.929 1.00 65.75 99 ALA A C 1
ATOM 772 O O . ALA A 1 99 ? 14.264 -1.646 -0.110 1.00 65.75 99 ALA A O 1
ATOM 773 N N . ASP A 1 100 ? 14.202 -1.528 2.120 1.00 74.38 100 ASP A N 1
ATOM 774 C CA . ASP A 1 100 ? 13.515 -2.799 2.349 1.00 74.38 100 ASP A CA 1
ATOM 775 C C . ASP A 1 100 ? 11.977 -2.670 2.442 1.00 74.38 100 ASP A C 1
ATOM 777 O O . ASP A 1 100 ? 11.271 -3.677 2.333 1.00 74.38 100 ASP A O 1
ATOM 781 N N . GLY A 1 101 ? 11.424 -1.461 2.601 1.00 82.38 101 GLY A N 1
ATOM 782 C CA . GLY A 1 101 ? 9.970 -1.247 2.682 1.00 82.38 101 GLY A CA 1
ATOM 783 C C . GLY A 1 101 ? 9.298 -0.853 1.361 1.00 82.38 101 GLY A C 1
ATOM 784 O O . GLY A 1 101 ? 9.867 -0.963 0.279 1.00 82.38 101 GLY A O 1
ATOM 785 N N . VAL A 1 102 ? 8.044 -0.413 1.428 1.00 85.62 102 VAL A N 1
ATOM 786 C CA . VAL A 1 102 ? 7.262 0.096 0.294 1.00 85.62 102 VAL A CA 1
ATOM 787 C C . VAL A 1 102 ? 7.505 1.589 0.119 1.00 85.62 102 VAL A C 1
ATOM 789 O O . VAL A 1 102 ? 7.124 2.420 0.947 1.00 85.62 102 VAL A O 1
ATOM 792 N N . TYR A 1 103 ? 8.073 1.942 -1.023 1.00 83.56 103 TYR A N 1
ATOM 793 C CA . TYR A 1 103 ? 8.289 3.322 -1.432 1.00 83.56 103 TYR A CA 1
ATOM 794 C C . TYR A 1 103 ? 8.187 3.435 -2.950 1.00 83.56 103 TYR A C 1
ATOM 796 O O . TYR A 1 103 ? 8.170 2.441 -3.678 1.00 83.56 103 TYR A O 1
ATOM 804 N N . TYR A 1 104 ? 8.099 4.664 -3.442 1.00 81.31 104 TYR A N 1
ATOM 805 C CA . TYR A 1 104 ? 8.056 4.954 -4.869 1.00 81.31 104 TYR A CA 1
ATOM 806 C C . TYR A 1 104 ? 9.261 5.804 -5.256 1.00 81.31 104 TYR A C 1
ATOM 808 O O . TYR A 1 104 ? 9.681 6.688 -4.509 1.00 81.31 104 TYR A O 1
ATOM 816 N N . THR A 1 105 ? 9.842 5.537 -6.425 1.00 73.88 105 THR A N 1
ATOM 817 C CA . THR A 1 105 ? 10.957 6.343 -6.926 1.00 73.88 105 THR A CA 1
ATOM 818 C C . THR A 1 105 ? 10.417 7.597 -7.606 1.00 73.88 105 THR A C 1
ATOM 820 O O . THR A 1 105 ? 9.842 7.555 -8.697 1.00 73.88 105 THR A O 1
ATOM 823 N N . THR A 1 106 ? 10.606 8.753 -6.967 1.00 63.75 106 THR A N 1
ATOM 824 C CA . THR A 1 106 ? 10.362 10.044 -7.618 1.00 63.75 106 THR A CA 1
ATOM 825 C C . THR A 1 106 ? 11.559 10.478 -8.434 1.00 63.75 106 THR A C 1
ATOM 827 O O . THR A 1 106 ? 12.692 10.484 -7.958 1.00 63.75 106 THR A O 1
ATOM 830 N N . VAL A 1 107 ? 11.278 10.954 -9.636 1.00 56.28 107 VAL A N 1
ATOM 831 C CA . VAL A 1 107 ? 12.217 11.732 -10.438 1.00 56.28 107 VAL A CA 1
ATOM 832 C C . VAL A 1 107 ? 12.058 13.192 -10.073 1.00 56.28 107 VAL A C 1
ATOM 834 O O . VAL A 1 107 ? 10.929 13.655 -10.042 1.00 56.28 107 VAL A O 1
ATOM 837 N N . TRP A 1 108 ? 13.151 13.922 -9.889 1.00 52.03 108 TRP A N 1
ATOM 838 C CA . TRP A 1 108 ? 13.144 15.384 -9.896 1.00 52.03 108 TRP A CA 1
ATOM 839 C C . TRP A 1 108 ? 13.774 15.858 -11.215 1.00 52.03 108 TRP A C 1
ATOM 841 O O . TRP A 1 108 ? 14.931 15.528 -11.467 1.00 52.03 108 TRP A O 1
ATOM 851 N N . CYS A 1 109 ? 13.064 16.612 -12.074 1.00 50.88 109 CYS A N 1
ATOM 852 C CA . CYS A 1 109 ? 13.776 17.354 -13.140 1.00 50.88 109 CYS A CA 1
ATOM 853 C C . CYS A 1 109 ? 14.565 18.468 -12.444 1.00 50.88 109 CYS A C 1
ATOM 855 O O . CYS A 1 109 ? 13.964 19.356 -11.841 1.00 50.88 109 CYS A O 1
ATOM 857 N N . GLU A 1 110 ? 15.895 18.442 -12.533 1.00 54.75 110 GLU A N 1
ATOM 858 C CA . GLU A 1 110 ? 16.752 19.485 -11.950 1.00 54.75 110 GLU A CA 1
ATOM 859 C C . GLU A 1 110 ? 16.495 20.872 -12.570 1.00 54.75 110 GLU A C 1
ATOM 861 O O . GLU A 1 110 ? 16.736 21.885 -11.917 1.00 54.75 110 GLU A O 1
ATOM 866 N N . GLU A 1 111 ? 15.950 20.937 -13.793 1.00 55.16 111 GLU A N 1
ATOM 867 C CA . GLU A 1 111 ? 15.556 22.202 -14.426 1.00 55.16 111 GLU A CA 1
ATOM 868 C C . GLU A 1 111 ? 14.165 22.696 -14.000 1.00 55.16 111 GLU A C 1
ATOM 870 O O . GLU A 1 111 ? 13.996 23.887 -13.739 1.00 55.16 111 GLU A O 1
ATOM 875 N N . CYS A 1 112 ? 13.156 21.811 -13.952 1.00 60.06 112 CYS A N 1
ATOM 876 C CA . CYS A 1 112 ? 11.751 22.195 -13.740 1.00 60.06 112 CYS A CA 1
ATOM 877 C C . CYS A 1 112 ? 11.277 22.026 -12.279 1.00 60.06 112 CYS A C 1
ATOM 879 O O . CYS A 1 112 ? 10.241 22.569 -11.901 1.00 60.06 112 CYS A O 1
ATOM 881 N N . GLY A 1 113 ? 12.025 21.298 -11.443 1.00 54.94 113 GLY A N 1
ATOM 882 C CA . GLY A 1 113 ? 11.692 21.010 -10.042 1.00 54.94 113 GLY A CA 1
ATOM 883 C C . GLY A 1 113 ? 10.460 20.116 -9.849 1.00 54.94 113 GLY A C 1
ATOM 884 O O . GLY A 1 113 ? 10.010 19.937 -8.721 1.00 54.94 113 GLY A O 1
ATOM 885 N N . ALA A 1 114 ? 9.889 19.578 -10.931 1.00 53.09 114 ALA A N 1
ATOM 886 C CA . ALA A 1 114 ? 8.705 18.735 -10.867 1.00 53.09 114 ALA A CA 1
ATOM 887 C C . ALA A 1 114 ? 9.085 17.297 -10.499 1.00 53.09 114 ALA A C 1
ATOM 889 O O . ALA A 1 114 ? 9.970 16.704 -11.127 1.00 53.09 114 ALA A O 1
ATOM 890 N N . ALA A 1 115 ? 8.370 16.754 -9.513 1.00 52.00 115 ALA A N 1
ATOM 891 C CA . ALA A 1 115 ? 8.249 15.323 -9.311 1.00 52.00 115 ALA A CA 1
ATOM 892 C C . ALA A 1 115 ? 7.044 14.814 -10.105 1.00 52.00 115 ALA A C 1
ATOM 894 O O . ALA A 1 115 ? 6.031 15.501 -10.159 1.00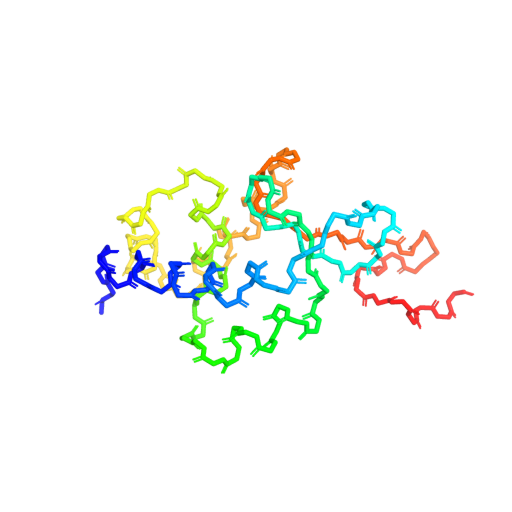 52.00 115 ALA A O 1
ATOM 895 N N . GLU A 1 116 ? 7.169 13.636 -10.718 1.00 47.84 116 GLU A N 1
ATOM 896 C CA . GLU A 1 116 ? 6.134 12.965 -11.529 1.00 47.84 116 GLU A CA 1
ATOM 897 C C . GLU A 1 116 ? 6.032 13.418 -12.996 1.00 47.84 116 GLU A C 1
ATOM 899 O O . GLU A 1 116 ? 5.101 14.094 -13.423 1.00 47.84 116 GLU A O 1
ATOM 904 N N . SER A 1 117 ? 6.989 13.003 -13.828 1.00 42.16 117 SER A N 1
ATOM 905 C CA . SER A 1 117 ? 6.708 12.325 -15.109 1.00 42.16 117 SER A CA 1
ATOM 906 C C . SER A 1 117 ? 7.944 12.305 -16.004 1.00 42.16 117 SER A C 1
ATOM 908 O O . SER A 1 117 ? 8.669 13.289 -16.140 1.00 42.16 117 SER A O 1
ATOM 910 N N . CYS A 1 118 ? 8.127 11.190 -16.713 1.00 42.00 118 CYS A N 1
ATOM 911 C CA . CYS A 1 118 ? 9.104 10.999 -17.791 1.00 42.00 118 CYS A CA 1
ATOM 912 C C . CYS A 1 118 ? 8.812 11.877 -19.040 1.00 42.00 118 CYS A C 1
ATOM 914 O O . CYS A 1 118 ? 9.207 11.536 -20.153 1.00 42.00 118 CYS A O 1
ATOM 916 N N . SER A 1 119 ? 8.075 12.982 -18.872 1.00 46.88 119 SER A N 1
ATOM 917 C CA . SER A 1 119 ? 7.615 13.893 -19.924 1.00 46.88 119 SER A CA 1
ATOM 918 C C . SER A 1 119 ? 7.900 15.373 -19.645 1.00 46.88 119 SER A C 1
ATOM 920 O O . SER A 1 119 ? 7.376 16.213 -20.379 1.00 46.88 119 SER A O 1
ATOM 922 N N . CYS A 1 120 ? 8.709 15.733 -18.634 1.00 45.47 120 CYS A N 1
ATOM 923 C CA . CYS A 1 120 ? 9.209 17.114 -18.562 1.00 45.47 120 CYS A CA 1
ATOM 924 C C . CYS A 1 120 ? 10.152 17.307 -19.773 1.00 45.47 120 CYS A C 1
ATOM 926 O O . CYS A 1 120 ? 11.262 16.791 -19.787 1.00 45.47 120 CYS A O 1
ATOM 928 N N . PHE A 1 121 ? 9.665 17.985 -20.821 1.00 49.16 121 PHE A N 1
ATOM 929 C CA . PHE A 1 121 ? 10.471 18.564 -21.906 1.00 49.16 121 PHE A CA 1
ATOM 930 C C . PHE A 1 121 ? 11.094 19.884 -21.401 1.00 49.16 121 PHE A C 1
ATOM 932 O O . PHE A 1 121 ? 10.825 20.958 -21.947 1.00 49.16 121 PHE A O 1
ATOM 939 N N . CYS A 1 122 ? 11.819 19.782 -20.281 1.00 51.53 122 CYS A N 1
ATOM 940 C CA . CYS A 1 122 ? 13.045 20.533 -20.054 1.00 51.53 122 CYS A CA 1
ATOM 941 C C . CYS A 1 122 ? 14.070 19.891 -21.029 1.00 51.53 122 CYS A C 1
A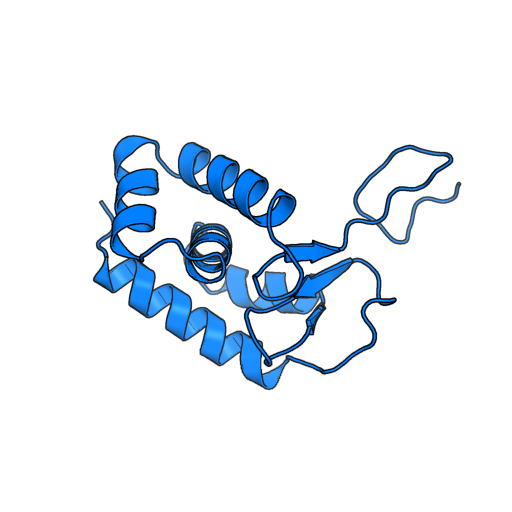TOM 943 O O . CYS A 1 122 ? 14.466 20.558 -22.004 1.00 51.53 122 CYS A O 1
#